Protein AF-A0A4Y2PXP5-F1 (afdb_monomer_lite)

Sequence (107 aa):
MGTLSMPIDEAVETPKCSPGTSNAVSPFNISPVPNIKKRTTTRGRKATRSSLITVSPYKDELTKSLEKSAPKNTSLSVPGVRDRPGGKGGKTKGLQKRKIQPTKRYD

Radius of gyration: 39.09 Å; chains: 1; bounding box: 63×61×105 Å

Organism: Araneus ventricosus (NCBI:txid182803)

Structure (mmCIF, N/CA/C/O backbone):
data_AF-A0A4Y2PXP5-F1
#
_entry.id   AF-A0A4Y2PXP5-F1
#
loop_
_atom_site.group_PDB
_atom_site.id
_atom_site.type_symbol
_atom_site.label_atom_id
_atom_site.label_alt_id
_atom_site.label_comp_id
_atom_site.label_asym_id
_atom_site.label_entity_id
_atom_site.label_seq_id
_atom_site.pdbx_PDB_ins_code
_atom_site.Cartn_x
_atom_site.Cartn_y
_atom_site.Cartn_z
_atom_site.occupancy
_atom_site.B_iso_or_equiv
_atom_site.auth_seq_id
_atom_site.auth_comp_id
_atom_site.auth_asym_id
_atom_site.auth_atom_id
_atom_site.pdbx_PDB_model_num
ATOM 1 N N . MET A 1 1 ? 15.875 41.028 76.603 1.00 53.62 1 MET A N 1
ATOM 2 C CA . MET A 1 1 ? 14.719 40.137 76.374 1.00 53.62 1 MET A CA 1
ATOM 3 C C . MET A 1 1 ? 13.532 41.005 75.992 1.00 53.62 1 MET A C 1
ATOM 5 O O . MET A 1 1 ? 12.916 41.579 76.875 1.00 53.62 1 MET A O 1
ATOM 9 N N . GLY A 1 2 ? 13.285 41.196 74.697 1.00 54.38 2 GLY A N 1
ATOM 10 C CA . GLY A 1 2 ? 12.149 41.972 74.198 1.00 54.38 2 GLY A CA 1
ATOM 11 C C . GLY A 1 2 ? 11.551 41.245 73.002 1.00 54.38 2 GLY A C 1
ATOM 12 O O . GLY A 1 2 ? 12.259 40.976 72.036 1.00 54.38 2 GLY A O 1
ATOM 13 N N . THR A 1 3 ? 10.286 40.854 73.109 1.00 60.94 3 THR A N 1
ATOM 14 C CA . THR A 1 3 ? 9.507 40.199 72.053 1.00 60.94 3 THR A CA 1
ATOM 15 C C . THR A 1 3 ? 8.846 41.266 71.189 1.00 60.94 3 THR A C 1
ATOM 17 O O . THR A 1 3 ? 8.092 42.084 71.710 1.00 60.94 3 THR A O 1
ATOM 20 N N . LEU A 1 4 ? 9.108 41.259 69.883 1.00 59.12 4 LEU A N 1
ATOM 21 C CA . LEU A 1 4 ? 8.376 42.082 68.921 1.00 59.12 4 LEU A CA 1
ATOM 22 C C . LEU A 1 4 ? 7.108 41.327 68.504 1.00 59.12 4 LEU A C 1
ATOM 24 O O . LEU A 1 4 ? 7.195 40.266 67.890 1.00 59.12 4 LEU A O 1
ATOM 28 N N . SER A 1 5 ? 5.936 41.842 68.875 1.00 67.19 5 SER A N 1
ATOM 29 C CA . SER A 1 5 ? 4.636 41.323 68.443 1.00 67.19 5 SER A CA 1
ATOM 30 C C . SER A 1 5 ? 4.293 41.855 67.053 1.00 67.19 5 SER A C 1
ATOM 32 O O . SER A 1 5 ? 4.271 43.068 66.849 1.00 67.19 5 SER A O 1
ATOM 34 N N . MET A 1 6 ? 3.994 40.963 66.108 1.00 73.06 6 MET A N 1
ATOM 35 C CA . MET A 1 6 ? 3.353 41.345 64.849 1.00 73.06 6 MET A CA 1
ATOM 36 C C . MET A 1 6 ? 1.851 41.581 65.081 1.00 73.06 6 MET A C 1
ATOM 38 O O . MET A 1 6 ? 1.231 40.760 65.760 1.00 73.06 6 MET A O 1
ATOM 42 N N . PRO A 1 7 ? 1.248 42.653 64.535 1.00 68.50 7 PRO A N 1
ATOM 43 C CA . PRO A 1 7 ? -0.203 42.791 64.511 1.00 68.50 7 PRO A CA 1
ATOM 44 C C . PRO A 1 7 ? -0.793 41.789 63.509 1.00 68.50 7 PRO A C 1
ATOM 46 O O . PRO A 1 7 ? -0.282 41.632 62.401 1.00 68.50 7 PRO A O 1
ATOM 49 N N . ILE A 1 8 ? -1.844 41.081 63.917 1.00 59.34 8 ILE A N 1
ATOM 50 C CA . ILE A 1 8 ? -2.629 40.212 63.038 1.00 59.34 8 ILE A CA 1
ATOM 51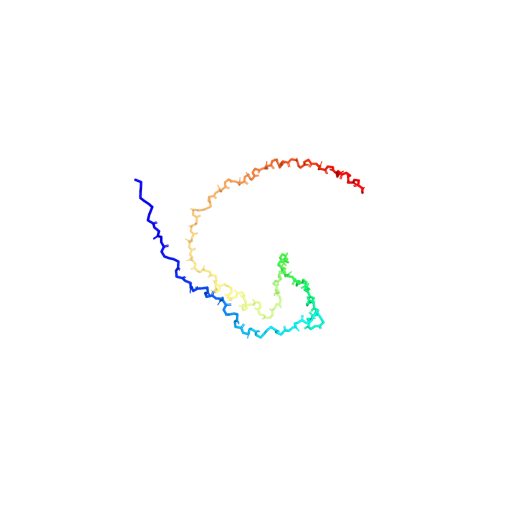 C C . ILE A 1 8 ? -3.807 41.058 62.568 1.00 59.34 8 ILE A C 1
ATOM 53 O O . ILE A 1 8 ? -4.735 41.292 63.338 1.00 59.34 8 ILE A O 1
ATOM 57 N N . ASP A 1 9 ? -3.750 41.537 61.328 1.00 55.88 9 ASP A N 1
ATOM 58 C CA . ASP A 1 9 ? -4.912 42.142 60.690 1.00 55.88 9 ASP A CA 1
ATOM 59 C C . ASP A 1 9 ? -5.933 41.036 60.396 1.00 55.88 9 ASP A C 1
ATOM 61 O O . ASP A 1 9 ? -5.685 40.082 59.653 1.00 55.88 9 ASP A O 1
ATOM 65 N N . GLU A 1 10 ? -7.085 41.150 61.049 1.00 64.94 10 GLU A N 1
ATOM 66 C CA . GLU A 1 10 ? -8.247 40.292 60.881 1.00 64.94 10 GLU A CA 1
ATOM 67 C C . GLU A 1 10 ? -8.883 40.557 59.507 1.00 64.94 10 GLU A C 1
ATOM 69 O O . GLU A 1 10 ? -9.800 41.358 59.353 1.00 64.94 10 GLU A O 1
ATOM 74 N N . ALA A 1 11 ? -8.382 39.881 58.478 1.00 62.53 11 ALA A N 1
ATOM 75 C CA . ALA A 1 11 ? -9.070 39.750 57.200 1.00 62.53 11 ALA A CA 1
ATOM 76 C C . ALA A 1 11 ? -8.926 38.307 56.712 1.00 62.53 11 ALA A C 1
ATOM 78 O O . ALA A 1 11 ? -8.097 37.978 55.864 1.00 62.53 11 ALA A O 1
ATOM 79 N N . VAL A 1 12 ? -9.747 37.418 57.275 1.00 61.94 12 VAL A N 1
ATOM 80 C CA . VAL A 1 12 ? -10.014 36.108 56.674 1.00 61.94 12 VAL A CA 1
ATOM 81 C C . VAL A 1 12 ? -10.808 36.368 55.394 1.00 61.94 12 VAL A C 1
ATOM 83 O O . VAL A 1 12 ? -12.040 36.375 55.387 1.00 61.94 12 VAL A O 1
ATOM 86 N N . GLU A 1 13 ? -10.102 36.619 54.291 1.00 62.75 13 GLU A N 1
ATOM 87 C CA . GLU A 1 13 ? -10.689 36.469 52.966 1.00 62.75 13 GLU A CA 1
ATOM 88 C C . GLU A 1 13 ? -11.073 34.999 52.799 1.00 62.75 13 GLU A C 1
ATOM 90 O O . GLU A 1 13 ? -10.258 34.117 52.530 1.00 62.75 13 GLU A O 1
ATOM 95 N N . THR A 1 14 ? -12.359 34.725 52.993 1.00 65.06 14 THR A N 1
ATOM 96 C CA . THR A 1 14 ? -12.958 33.494 52.493 1.00 65.06 14 THR A CA 1
ATOM 97 C C . THR A 1 14 ? -12.744 33.444 50.977 1.00 65.06 14 THR A C 1
ATOM 99 O O . THR A 1 14 ? -13.080 34.412 50.287 1.00 65.06 14 THR A O 1
ATOM 102 N N . PRO A 1 15 ? -12.215 32.345 50.410 1.00 63.09 15 PRO A N 1
ATOM 103 C CA . PRO A 1 15 ? -12.204 32.191 48.966 1.00 63.09 15 PRO A CA 1
ATOM 104 C C . PRO A 1 15 ? -13.662 32.097 48.510 1.00 63.09 15 PRO A C 1
ATOM 106 O O . PRO A 1 15 ? -14.322 31.072 48.696 1.00 63.09 15 PRO A O 1
ATOM 109 N N . LYS A 1 16 ? -14.200 33.183 47.943 1.00 66.88 16 LYS A N 1
ATOM 110 C CA . LYS A 1 16 ? -15.518 33.157 47.310 1.00 66.88 16 LYS A CA 1
ATOM 111 C C . LYS A 1 16 ? -15.453 32.201 46.125 1.00 66.88 16 LYS A C 1
ATOM 113 O O . LYS A 1 16 ? -14.916 32.533 45.072 1.00 66.88 16 LYS A O 1
ATOM 118 N N . CYS A 1 17 ? -16.006 31.006 46.311 1.00 64.69 17 CYS A N 1
ATOM 119 C CA . CYS A 1 17 ? -16.267 30.079 45.225 1.00 64.69 17 CYS A CA 1
ATOM 120 C C . CYS A 1 17 ? -17.290 30.741 44.296 1.00 64.69 17 CYS A C 1
ATOM 122 O O . CYS A 1 17 ? -18.414 31.042 44.707 1.00 64.69 17 CYS A O 1
ATOM 124 N N . SER A 1 18 ? -16.886 31.023 43.060 1.00 68.56 18 SER A N 1
ATOM 125 C CA . SER A 1 18 ? -17.827 31.408 42.018 1.00 68.56 18 SER A CA 1
ATOM 126 C C . SER A 1 18 ? -18.826 30.260 41.821 1.00 68.56 18 SER A C 1
ATOM 128 O O . SER A 1 18 ? -18.428 29.097 41.925 1.00 68.56 18 SER A O 1
ATOM 130 N N . PRO A 1 19 ? -20.115 30.534 41.538 1.00 63.97 19 PRO A N 1
ATOM 131 C CA . PRO A 1 19 ? -21.054 29.497 41.136 1.00 63.97 19 PRO A CA 1
ATOM 132 C C . PRO A 1 19 ? -20.603 28.955 39.778 1.00 63.97 19 PRO A C 1
ATOM 134 O O . PRO A 1 19 ? -21.034 29.406 38.719 1.00 63.97 19 PRO A O 1
ATOM 137 N N . GLY A 1 20 ? -19.655 28.022 39.794 1.00 65.44 20 GLY A N 1
ATOM 138 C CA . GLY A 1 20 ? -19.353 27.209 38.636 1.00 65.44 20 GLY A CA 1
ATOM 139 C C . GLY A 1 20 ? -20.637 26.483 38.277 1.00 65.44 20 GLY A C 1
ATOM 140 O O . GLY A 1 20 ? -21.287 25.915 39.154 1.00 65.44 20 GLY A O 1
ATOM 141 N N . THR A 1 21 ? -21.031 26.521 37.008 1.00 63.34 21 THR A N 1
ATOM 142 C CA . THR A 1 21 ? -22.147 25.729 36.491 1.00 63.34 21 THR A CA 1
ATOM 143 C C . THR A 1 21 ? -21.756 24.252 36.560 1.00 63.34 21 THR A C 1
ATOM 145 O O . THR A 1 21 ? -21.351 23.644 35.567 1.00 63.34 21 THR A O 1
ATOM 148 N N . SER A 1 22 ? -21.788 23.671 37.753 1.00 64.81 22 SER A N 1
ATOM 149 C CA . SER A 1 22 ? -21.621 22.246 37.964 1.00 64.81 22 SER A CA 1
ATOM 150 C C . SER A 1 22 ? -22.925 21.585 37.542 1.00 64.81 22 SER A C 1
ATOM 152 O O . SER A 1 22 ? -23.807 21.296 38.345 1.00 64.81 22 SER A O 1
ATOM 154 N N . ASN A 1 23 ? -23.079 21.371 36.235 1.00 71.81 23 ASN A N 1
ATOM 155 C CA .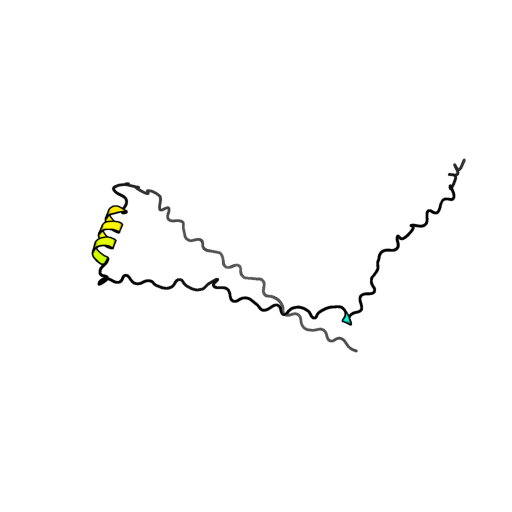 ASN A 1 23 ? -24.136 20.501 35.744 1.00 71.81 23 ASN A CA 1
ATOM 156 C C . ASN A 1 23 ? -23.910 19.131 36.388 1.00 71.81 23 ASN A C 1
ATOM 158 O O . ASN A 1 23 ? -22.860 18.518 36.190 1.00 71.81 23 ASN A O 1
ATOM 162 N N . ALA A 1 24 ? -24.863 18.673 37.196 1.00 78.94 24 ALA A N 1
ATOM 163 C CA . ALA A 1 24 ? -24.814 17.349 37.789 1.00 78.94 24 ALA A CA 1
ATOM 164 C C . ALA A 1 24 ? -24.872 16.311 36.656 1.00 78.94 24 ALA A C 1
ATOM 166 O O . ALA A 1 24 ? -25.930 16.034 36.089 1.00 78.94 24 ALA A O 1
ATOM 167 N N . VAL A 1 25 ? -23.713 15.771 36.270 1.00 81.25 25 VAL A N 1
ATOM 168 C CA . VAL A 1 25 ? -23.625 14.738 35.236 1.00 81.25 25 VAL A CA 1
ATOM 169 C C . VAL A 1 25 ? -23.893 13.394 35.897 1.00 81.25 25 VAL A C 1
ATOM 171 O O . VAL A 1 25 ? -23.041 12.832 36.580 1.00 81.25 25 VAL A O 1
ATOM 174 N N . SER A 1 26 ? -25.105 12.883 35.700 1.00 86.44 26 SER A N 1
ATOM 175 C CA . SER A 1 26 ? -25.442 11.512 36.065 1.00 86.44 26 SER A CA 1
ATOM 176 C C . SER A 1 26 ? -24.617 10.527 35.224 1.00 86.44 26 SER A C 1
ATOM 178 O O . SER A 1 26 ? -24.400 10.796 34.040 1.00 86.44 26 SER A O 1
ATOM 180 N N . PRO A 1 27 ? -24.210 9.361 35.759 1.00 85.06 27 PRO A N 1
ATOM 181 C CA . PRO A 1 27 ? -23.557 8.312 34.971 1.00 85.06 27 PRO A CA 1
ATOM 182 C C . PRO A 1 27 ? -24.357 7.912 33.723 1.00 85.06 27 PRO A C 1
ATOM 184 O O . PRO A 1 27 ? -23.777 7.571 32.696 1.00 85.06 27 PRO A O 1
ATOM 187 N N . PHE A 1 28 ? -25.688 8.019 33.787 1.00 84.25 28 PHE A N 1
ATOM 188 C CA . PHE A 1 28 ? -26.593 7.749 32.667 1.00 84.25 28 PHE A CA 1
ATOM 189 C C . PHE A 1 28 ? -26.537 8.804 31.552 1.00 84.25 28 PHE A C 1
ATOM 191 O O . PHE A 1 28 ? -26.971 8.534 30.437 1.00 84.25 28 PHE A O 1
ATOM 198 N N . ASN A 1 29 ? -25.975 9.985 31.824 1.00 87.88 29 ASN A N 1
ATOM 199 C CA . ASN A 1 29 ? -25.781 11.044 30.831 1.00 87.88 29 ASN A CA 1
ATOM 200 C C . ASN A 1 29 ? -24.507 10.831 29.991 1.00 87.88 29 ASN A C 1
ATOM 202 O O . ASN A 1 29 ? -24.211 11.637 29.111 1.00 87.88 29 ASN A O 1
ATOM 206 N N . ILE A 1 30 ? -23.733 9.775 30.262 1.00 85.88 30 ILE A N 1
ATOM 207 C CA . ILE A 1 30 ? -22.477 9.471 29.574 1.00 85.88 30 ILE A CA 1
ATOM 208 C C . ILE A 1 30 ? -22.750 8.411 28.504 1.00 85.88 30 ILE A C 1
ATOM 210 O O . ILE A 1 30 ? -23.232 7.319 28.799 1.00 85.88 30 ILE A O 1
ATOM 214 N N . SER A 1 31 ? -22.429 8.713 27.245 1.00 84.12 31 SER A N 1
ATOM 215 C CA . SER A 1 31 ? -22.528 7.728 26.165 1.00 84.12 31 SER A CA 1
ATOM 216 C C . SER A 1 31 ? -21.563 6.557 26.402 1.00 84.12 31 SER A C 1
ATOM 218 O O . SER A 1 31 ? -20.454 6.782 26.899 1.00 84.12 31 SER A O 1
ATOM 220 N N . PRO A 1 32 ? -21.912 5.326 25.993 1.00 86.19 32 PRO A N 1
ATOM 221 C CA . PRO A 1 32 ? -21.016 4.185 26.127 1.00 86.19 32 PRO A CA 1
ATOM 222 C C . PRO A 1 32 ? -19.689 4.425 25.398 1.00 86.19 32 PRO A C 1
ATOM 224 O O . PRO A 1 32 ? -19.630 5.110 24.375 1.00 86.19 32 PRO A O 1
ATOM 227 N N . VAL A 1 33 ? -18.616 3.833 25.932 1.00 84.75 33 VAL A N 1
ATOM 228 C CA . VAL A 1 33 ? -17.265 3.962 25.374 1.00 84.75 33 VAL A CA 1
ATOM 229 C C . VAL A 1 33 ? -17.273 3.499 23.911 1.00 84.75 33 VAL A C 1
ATOM 231 O O . VAL A 1 33 ? -17.698 2.372 23.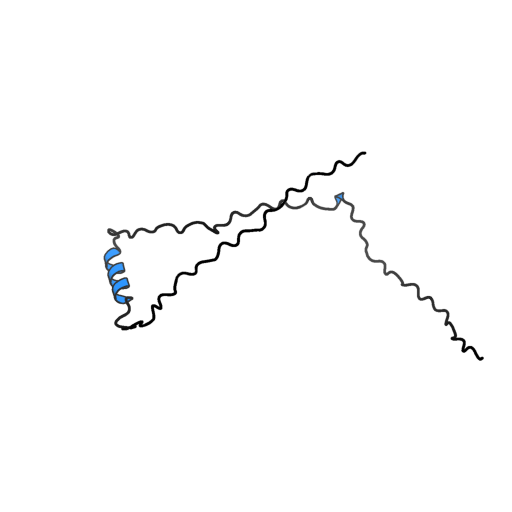634 1.00 84.75 33 VAL A O 1
ATOM 234 N N . PRO A 1 34 ? -16.809 4.328 22.957 1.00 84.38 34 PRO A N 1
ATOM 235 C CA . PRO A 1 34 ? -16.789 3.946 21.554 1.00 84.38 34 PRO A CA 1
ATOM 236 C C . PRO A 1 34 ? -15.914 2.706 21.343 1.00 84.38 34 PRO A C 1
ATOM 238 O O . PRO A 1 34 ? -14.844 2.559 21.935 1.00 84.38 34 PRO A O 1
ATOM 241 N N . ASN A 1 35 ? -16.361 1.803 20.470 1.00 83.88 35 ASN A N 1
ATOM 242 C CA . ASN A 1 35 ? -15.643 0.564 20.187 1.00 83.88 35 ASN A CA 1
ATOM 243 C C . ASN A 1 35 ? -14.350 0.847 19.400 1.00 83.88 35 ASN A C 1
ATOM 245 O O . ASN A 1 35 ? -14.382 1.134 18.199 1.00 83.88 35 ASN A O 1
ATOM 249 N N . ILE A 1 36 ? -13.201 0.726 20.070 1.00 86.25 36 ILE A N 1
ATOM 250 C CA . ILE A 1 36 ? -11.874 0.884 19.464 1.00 86.25 36 ILE A CA 1
ATOM 251 C C . ILE A 1 36 ? -11.512 -0.395 18.697 1.00 86.25 36 ILE A C 1
ATOM 253 O O . ILE A 1 36 ? -10.820 -1.285 19.201 1.00 86.25 36 ILE A O 1
ATOM 257 N N . LYS A 1 37 ? -11.946 -0.483 17.437 1.00 86.69 37 LYS A N 1
ATOM 258 C CA . LYS A 1 37 ? -11.504 -1.550 16.531 1.00 86.69 37 LYS A CA 1
ATOM 259 C C . LYS A 1 37 ? -10.068 -1.294 16.073 1.00 86.69 37 LYS A C 1
ATOM 261 O O . LYS A 1 37 ? -9.711 -0.191 15.659 1.00 86.69 37 LYS A O 1
ATOM 266 N N . LYS A 1 38 ? -9.228 -2.329 16.109 1.00 85.94 38 LYS A N 1
ATOM 267 C CA . LYS A 1 38 ? -7.881 -2.260 15.527 1.00 85.94 38 LYS A CA 1
ATOM 268 C C . LYS A 1 38 ? -7.998 -2.155 14.003 1.00 85.94 38 LYS A C 1
ATOM 270 O O . LYS A 1 38 ? -8.694 -2.948 13.377 1.00 85.94 38 LYS A O 1
ATOM 275 N N . ARG A 1 39 ? -7.308 -1.180 13.404 1.00 86.50 39 ARG A N 1
ATOM 276 C CA . ARG A 1 39 ? -7.232 -1.017 11.946 1.00 86.50 39 ARG A CA 1
ATOM 277 C C . ARG A 1 39 ? -6.238 -2.022 11.365 1.00 86.50 39 ARG A C 1
ATOM 279 O O . ARG A 1 39 ? -5.102 -2.103 11.829 1.00 86.50 39 ARG A O 1
ATOM 286 N N . THR A 1 40 ? -6.637 -2.738 10.318 1.00 85.44 40 THR A N 1
ATOM 287 C CA . THR A 1 40 ? -5.714 -3.558 9.522 1.00 85.44 40 THR A CA 1
ATOM 288 C C . THR A 1 40 ? -4.693 -2.645 8.843 1.00 85.44 40 THR A C 1
ATOM 290 O O . THR A 1 40 ? -5.067 -1.704 8.143 1.00 85.44 40 THR A O 1
ATOM 293 N N . THR A 1 41 ? -3.399 -2.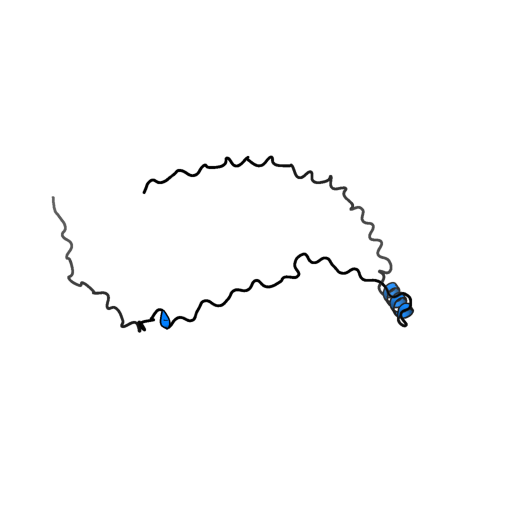897 9.054 1.00 85.56 41 THR A N 1
ATOM 294 C CA . THR A 1 41 ? -2.310 -2.116 8.443 1.00 85.56 41 THR A CA 1
ATOM 295 C C . THR A 1 41 ? -1.590 -2.957 7.392 1.00 85.56 41 THR A C 1
ATOM 297 O O . THR A 1 41 ? -1.373 -4.147 7.591 1.00 85.56 41 THR A O 1
ATOM 300 N N . THR A 1 42 ? -1.178 -2.352 6.277 1.00 85.94 42 THR A N 1
ATOM 301 C CA . THR A 1 42 ? -0.351 -2.994 5.234 1.00 85.94 42 THR A CA 1
ATOM 302 C C . THR A 1 42 ? 1.138 -3.046 5.599 1.00 85.94 42 THR A C 1
ATOM 304 O O . THR A 1 42 ? 1.977 -3.416 4.774 1.00 85.94 42 THR A O 1
ATOM 307 N N . ARG A 1 43 ? 1.489 -2.705 6.847 1.00 88.00 43 ARG A N 1
ATOM 308 C CA . ARG A 1 43 ? 2.864 -2.712 7.348 1.00 88.00 43 ARG A CA 1
ATOM 309 C C . ARG A 1 43 ? 3.380 -4.149 7.417 1.00 88.00 43 ARG A C 1
ATOM 311 O O . ARG A 1 43 ? 2.845 -4.973 8.147 1.00 88.00 43 ARG A O 1
ATOM 318 N N . GLY A 1 44 ? 4.433 -4.437 6.658 1.00 90.62 44 GLY A N 1
ATOM 319 C CA . GLY A 1 44 ? 5.021 -5.778 6.565 1.00 90.62 44 GLY A CA 1
ATOM 320 C C . GLY A 1 44 ? 4.449 -6.651 5.444 1.00 90.62 44 GLY A C 1
ATOM 321 O O . GLY A 1 44 ? 4.955 -7.755 5.233 1.00 90.62 44 GLY A O 1
ATOM 322 N N . ARG A 1 45 ? 3.461 -6.168 4.673 1.00 90.69 45 ARG A N 1
ATOM 323 C CA . ARG A 1 45 ? 3.042 -6.852 3.443 1.00 90.69 45 ARG A CA 1
ATOM 324 C C . ARG A 1 45 ? 4.193 -6.808 2.436 1.00 90.69 45 ARG A C 1
ATOM 326 O O . ARG A 1 45 ? 4.763 -5.749 2.183 1.00 90.69 45 ARG A O 1
ATOM 333 N N . LYS A 1 46 ? 4.553 -7.966 1.882 1.00 87.06 46 LYS A N 1
ATOM 334 C CA . LYS A 1 46 ? 5.596 -8.062 0.854 1.00 87.06 46 LYS A CA 1
ATOM 335 C C . LYS A 1 46 ? 5.143 -7.343 -0.417 1.00 87.06 46 LYS A C 1
ATOM 337 O O . LYS A 1 46 ? 3.957 -7.353 -0.748 1.00 87.06 46 LYS A O 1
ATOM 342 N N . ALA A 1 47 ? 6.093 -6.728 -1.118 1.00 86.56 47 ALA A N 1
ATOM 343 C CA . ALA A 1 47 ? 5.835 -6.151 -2.429 1.00 86.56 47 ALA A CA 1
ATOM 344 C C . ALA A 1 47 ? 5.321 -7.241 -3.381 1.00 86.56 47 ALA A C 1
ATOM 346 O O . ALA A 1 47 ? 5.800 -8.377 -3.359 1.00 86.56 47 ALA A O 1
ATOM 347 N N . THR A 1 48 ? 4.323 -6.899 -4.196 1.00 88.62 48 THR A N 1
ATOM 348 C CA . THR A 1 48 ? 3.843 -7.799 -5.250 1.00 88.62 48 THR A CA 1
ATOM 349 C C . THR A 1 48 ? 4.912 -7.875 -6.336 1.00 88.62 48 THR A C 1
ATOM 351 O O . THR A 1 48 ? 5.480 -6.851 -6.710 1.00 88.62 48 THR A O 1
ATOM 354 N N . ARG A 1 49 ? 5.213 -9.082 -6.826 1.00 85.25 49 ARG A N 1
ATOM 355 C CA . ARG A 1 49 ? 6.119 -9.257 -7.966 1.00 85.25 49 ARG A CA 1
ATOM 356 C C . ARG A 1 49 ? 5.401 -8.766 -9.223 1.00 85.25 49 ARG A C 1
ATOM 358 O O . ARG A 1 49 ? 4.318 -9.258 -9.525 1.00 85.25 49 ARG A O 1
ATOM 365 N N . SER A 1 50 ? 5.982 -7.805 -9.930 1.00 81.69 50 SER A N 1
ATOM 366 C CA . SER A 1 50 ? 5.524 -7.412 -11.263 1.00 81.69 50 SER A CA 1
ATOM 367 C C . SER A 1 50 ? 6.131 -8.336 -12.323 1.00 81.69 50 SER A C 1
ATOM 369 O O . SER A 1 50 ? 7.203 -8.911 -12.126 1.00 81.69 50 SER A O 1
ATOM 371 N N . SER A 1 51 ? 5.437 -8.492 -13.448 1.00 77.75 51 SER A N 1
ATOM 372 C CA . SER A 1 51 ? 5.968 -9.129 -14.655 1.00 77.75 51 SER A CA 1
ATOM 373 C C . SER A 1 51 ? 5.886 -8.136 -15.814 1.00 77.75 51 SER A C 1
ATOM 375 O O . SER A 1 51 ? 4.939 -7.353 -15.893 1.00 77.75 51 SER A O 1
ATOM 377 N N . LEU A 1 52 ? 6.906 -8.124 -16.675 1.00 72.56 52 LEU A N 1
ATOM 378 C CA . LEU A 1 52 ? 6.893 -7.355 -17.919 1.00 72.56 52 LEU A CA 1
ATOM 379 C C . LEU A 1 52 ? 6.116 -8.148 -18.971 1.00 72.56 52 LEU A C 1
ATOM 381 O O . LEU A 1 52 ? 6.478 -9.279 -19.289 1.00 72.56 52 LEU A O 1
ATOM 385 N N . ILE A 1 53 ? 5.056 -7.551 -19.513 1.00 75.00 53 ILE A N 1
ATOM 386 C CA . ILE A 1 53 ? 4.258 -8.153 -20.584 1.00 75.00 53 ILE A CA 1
ATOM 387 C C . ILE A 1 53 ? 5.011 -7.940 -21.903 1.00 75.00 53 ILE A C 1
ATOM 389 O O . ILE A 1 53 ? 4.974 -6.859 -22.488 1.00 75.00 53 ILE A O 1
ATOM 393 N N . THR A 1 54 ? 5.729 -8.968 -22.357 1.00 69.38 54 THR A N 1
ATOM 394 C CA . THR A 1 54 ? 6.629 -8.914 -23.526 1.00 69.38 54 THR A CA 1
ATOM 395 C C . THR A 1 54 ? 5.911 -8.826 -24.874 1.00 69.38 54 THR A C 1
ATOM 397 O O . THR A 1 54 ? 6.540 -8.447 -25.858 1.00 69.38 54 THR A O 1
ATOM 400 N N . VAL A 1 55 ? 4.612 -9.140 -24.922 1.00 78.69 55 VAL A N 1
ATOM 401 C CA . VAL A 1 55 ? 3.765 -9.103 -26.135 1.00 78.69 55 VAL A CA 1
ATOM 402 C C . VAL A 1 55 ? 2.793 -7.911 -26.105 1.00 78.69 55 VAL A C 1
ATOM 404 O O . VAL A 1 55 ? 1.777 -7.885 -26.788 1.00 78.69 55 VAL A O 1
ATOM 407 N N . SER A 1 56 ? 3.073 -6.910 -25.270 1.00 74.19 56 SER A N 1
ATOM 408 C CA . SER A 1 56 ? 2.273 -5.687 -25.220 1.00 74.19 56 SER A CA 1
ATOM 409 C C . SER A 1 56 ? 2.398 -4.910 -26.541 1.00 74.19 56 SER A C 1
ATOM 411 O O . SER A 1 56 ? 3.523 -4.736 -27.016 1.00 74.19 56 SER A O 1
ATOM 413 N N . PRO A 1 57 ? 1.302 -4.354 -27.097 1.00 77.75 57 PRO A N 1
ATOM 414 C CA . PRO A 1 57 ? 1.355 -3.467 -28.267 1.00 77.75 57 PRO A CA 1
ATOM 415 C C . PRO A 1 57 ? 2.217 -2.208 -28.040 1.00 77.75 57 PRO A C 1
ATOM 417 O O . PRO A 1 57 ? 2.535 -1.502 -28.988 1.00 77.75 57 PRO A O 1
ATOM 420 N N . TYR A 1 58 ? 2.631 -1.947 -26.795 1.00 79.06 58 TYR A N 1
ATOM 421 C CA . TYR A 1 58 ? 3.479 -0.827 -26.385 1.00 79.06 58 TYR A CA 1
ATOM 422 C C . TYR A 1 58 ? 4.946 -1.238 -26.110 1.00 79.06 58 TYR A C 1
ATOM 424 O O . TYR A 1 58 ? 5.744 -0.441 -25.618 1.00 79.06 58 TYR A O 1
ATOM 432 N N . LYS A 1 59 ? 5.333 -2.492 -26.396 1.00 80.94 59 LYS A N 1
ATOM 433 C CA . LYS A 1 59 ? 6.678 -3.026 -26.104 1.00 80.94 59 LYS A CA 1
ATOM 434 C C . LYS A 1 59 ? 7.787 -2.178 -26.736 1.00 80.94 59 LYS A C 1
ATOM 436 O O . LYS A 1 59 ? 8.735 -1.817 -26.045 1.00 80.94 59 LYS A O 1
ATOM 441 N N . ASP A 1 60 ? 7.649 -1.842 -28.015 1.00 84.00 60 ASP A N 1
ATOM 442 C CA . ASP A 1 60 ? 8.695 -1.129 -28.756 1.00 84.00 60 ASP A CA 1
ATOM 443 C C . ASP A 1 60 ? 8.802 0.347 -28.351 1.00 84.00 60 ASP A C 1
ATOM 445 O O . ASP A 1 60 ? 9.863 0.955 -28.470 1.00 84.00 60 ASP A O 1
ATOM 449 N N . GLU A 1 61 ? 7.718 0.939 -27.853 1.00 86.94 61 GLU A N 1
ATOM 450 C CA . GLU A 1 61 ? 7.732 2.300 -27.317 1.00 86.94 61 GLU A CA 1
ATOM 451 C C . GLU A 1 61 ? 8.355 2.337 -25.912 1.00 86.94 61 GLU A C 1
ATOM 453 O O . GLU A 1 61 ? 9.169 3.218 -25.616 1.00 86.94 61 GLU A O 1
ATOM 458 N N . LEU A 1 62 ? 8.086 1.320 -25.079 1.00 80.62 62 LEU A N 1
ATOM 459 C CA . LEU A 1 62 ? 8.746 1.143 -23.780 1.00 80.62 62 LEU A CA 1
ATOM 460 C C . LEU A 1 62 ? 10.253 0.987 -23.909 1.00 80.62 62 LEU A C 1
ATOM 462 O O . LEU A 1 62 ? 10.982 1.676 -23.195 1.00 80.62 62 LEU A O 1
ATOM 466 N N . THR A 1 63 ? 10.728 0.103 -24.787 1.00 84.56 63 THR A N 1
ATOM 467 C CA . THR A 1 63 ? 12.168 -0.140 -24.949 1.00 84.56 63 THR A CA 1
ATOM 468 C C . THR A 1 63 ? 12.881 1.125 -25.411 1.00 84.56 63 THR A C 1
ATOM 470 O O . THR A 1 63 ? 13.858 1.531 -24.784 1.00 84.56 63 THR A O 1
ATOM 473 N N . LYS A 1 64 ? 12.322 1.836 -26.397 1.00 86.94 64 LYS A N 1
ATOM 474 C CA . LYS A 1 64 ? 12.844 3.135 -26.853 1.00 86.94 64 LYS A CA 1
ATOM 475 C C . LYS A 1 64 ? 12.864 4.180 -25.736 1.00 86.94 64 LYS A C 1
ATOM 477 O O . LYS A 1 64 ? 13.829 4.935 -25.617 1.00 86.94 64 LYS A O 1
ATOM 482 N N . SER A 1 65 ? 11.821 4.243 -24.904 1.00 87.00 65 SER A N 1
ATOM 483 C CA . SER A 1 65 ? 11.770 5.179 -23.771 1.00 87.00 65 SER A CA 1
ATOM 484 C C . SER A 1 65 ? 12.830 4.861 -22.710 1.00 87.00 65 SER A C 1
ATOM 486 O O . SER A 1 65 ? 13.490 5.773 -22.208 1.00 87.00 65 SER A O 1
ATOM 488 N N . LEU A 1 66 ? 13.052 3.572 -22.429 1.00 84.94 66 LEU A N 1
ATOM 489 C CA . LEU A 1 66 ? 14.040 3.100 -21.468 1.00 84.94 66 LEU A CA 1
ATOM 490 C C . LEU A 1 66 ? 15.453 3.422 -21.961 1.00 84.94 66 LEU A C 1
ATOM 492 O O . LEU A 1 66 ? 16.224 4.027 -21.223 1.00 84.94 66 LEU A O 1
ATOM 496 N N . GLU A 1 67 ? 15.758 3.110 -23.221 1.00 83.94 67 GLU A N 1
ATOM 497 C CA . GLU A 1 67 ? 17.035 3.432 -23.872 1.00 83.94 67 GLU A CA 1
ATOM 498 C C . GLU A 1 67 ? 17.293 4.942 -23.928 1.00 83.94 67 GLU A C 1
ATOM 500 O O . GLU A 1 67 ? 18.423 5.394 -23.744 1.00 83.94 67 GLU A O 1
ATOM 505 N N . LYS A 1 68 ? 16.243 5.748 -24.124 1.00 87.50 68 LYS A N 1
ATOM 506 C CA . LYS A 1 68 ? 16.335 7.213 -24.092 1.00 87.50 68 LYS A CA 1
ATOM 507 C C . LYS A 1 68 ? 16.606 7.754 -22.685 1.00 87.50 68 LYS A C 1
ATOM 509 O O . LYS A 1 68 ? 17.311 8.752 -22.556 1.00 87.50 68 LYS A O 1
ATOM 514 N N . SER A 1 69 ? 16.032 7.121 -21.662 1.00 80.56 69 SER A N 1
ATOM 515 C CA . SER A 1 69 ? 16.210 7.488 -20.249 1.00 80.56 69 SER A CA 1
ATOM 516 C C . SER A 1 69 ? 17.478 6.909 -19.617 1.00 80.56 69 SER A C 1
ATOM 518 O O . SER A 1 69 ? 17.876 7.342 -18.535 1.00 80.56 69 SER A O 1
ATOM 520 N N . ALA A 1 70 ? 18.114 5.937 -20.279 1.00 80.06 70 ALA A N 1
ATOM 521 C CA . ALA A 1 70 ? 19.352 5.347 -19.813 1.00 80.06 70 ALA A CA 1
ATOM 522 C C . ALA A 1 70 ? 20.444 6.431 -19.761 1.00 80.06 70 ALA A C 1
ATOM 524 O O . ALA A 1 70 ? 20.581 7.217 -20.706 1.00 80.06 70 ALA A O 1
ATOM 525 N N . PRO A 1 71 ? 21.215 6.507 -18.665 1.00 77.38 71 PRO A N 1
ATOM 526 C CA . PRO A 1 71 ? 22.215 7.548 -18.493 1.00 77.38 71 PRO A CA 1
ATOM 527 C C . PRO A 1 71 ? 23.283 7.422 -19.583 1.00 77.38 71 PRO A C 1
ATOM 529 O O . PRO A 1 71 ? 24.082 6.485 -19.597 1.00 77.38 71 PRO A O 1
ATOM 532 N N . LYS A 1 72 ? 23.289 8.380 -20.515 1.00 71.69 72 LYS A N 1
ATOM 533 C CA . LYS A 1 72 ? 24.308 8.498 -21.559 1.00 71.69 72 LYS A CA 1
ATOM 534 C C . LYS A 1 72 ? 25.594 8.969 -20.904 1.00 71.69 72 LYS A C 1
ATOM 536 O O . LYS A 1 72 ? 25.780 10.157 -20.678 1.00 71.69 72 LYS A O 1
ATOM 541 N N . ASN A 1 73 ? 26.460 8.011 -20.603 1.00 67.38 73 ASN A N 1
ATOM 542 C CA . ASN A 1 73 ? 27.841 8.232 -20.206 1.00 67.38 73 ASN A CA 1
ATOM 543 C C . ASN A 1 73 ? 27.964 9.106 -18.953 1.00 67.38 73 ASN A C 1
ATOM 545 O O . ASN A 1 73 ? 28.289 10.288 -19.003 1.00 67.38 73 ASN A O 1
ATOM 549 N N . THR A 1 74 ? 27.803 8.493 -17.790 1.00 52.25 74 THR A N 1
ATOM 550 C CA . THR A 1 74 ? 28.587 8.950 -16.645 1.00 52.25 74 THR A CA 1
ATOM 551 C C . THR A 1 74 ? 29.402 7.765 -16.188 1.00 52.25 74 THR A C 1
ATOM 553 O O . THR A 1 74 ? 28.890 6.840 -15.563 1.00 52.25 74 THR A O 1
ATOM 556 N N . SER A 1 75 ? 30.682 7.771 -16.551 1.00 62.66 75 SER A N 1
ATOM 557 C CA . SER A 1 75 ? 31.701 6.943 -15.923 1.00 62.66 75 SER A CA 1
ATOM 558 C C . SER A 1 75 ? 31.825 7.367 -14.458 1.00 62.66 75 SER A C 1
ATOM 560 O O . SER A 1 75 ? 32.770 8.049 -14.068 1.00 62.66 75 SER A O 1
ATOM 562 N N . LEU A 1 76 ? 30.855 6.993 -13.627 1.00 60.31 76 LEU A N 1
ATOM 563 C CA . LEU A 1 76 ? 31.063 6.940 -12.192 1.00 60.31 76 LEU A CA 1
ATOM 564 C C . LEU A 1 76 ? 31.893 5.683 -11.945 1.00 60.31 76 LEU A C 1
ATOM 566 O O . LEU A 1 76 ? 31.378 4.620 -11.612 1.00 60.31 76 LEU A O 1
ATOM 570 N N . SER A 1 77 ? 33.201 5.807 -12.174 1.00 60.09 77 SER A N 1
ATOM 571 C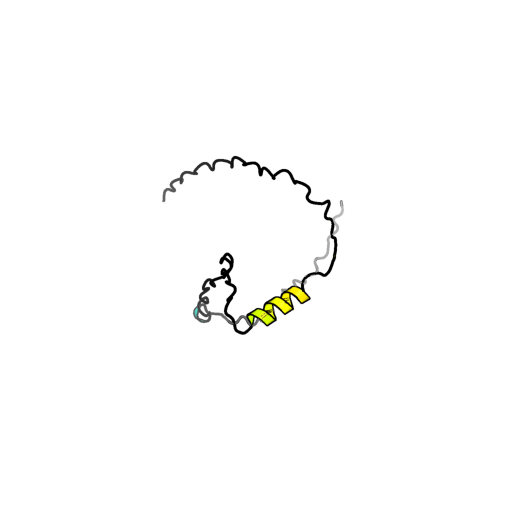 CA . SER A 1 77 ? 34.162 4.990 -11.449 1.00 60.09 77 SER A CA 1
ATOM 572 C C . SER A 1 77 ? 33.827 5.160 -9.970 1.00 60.09 77 SER A C 1
ATOM 574 O O . SER A 1 77 ? 33.938 6.258 -9.425 1.00 60.09 77 SER A O 1
ATOM 576 N N . VAL A 1 78 ? 33.336 4.099 -9.338 1.00 56.66 78 VAL A N 1
ATOM 577 C CA . VAL A 1 78 ? 33.157 4.055 -7.890 1.00 56.66 78 VAL A CA 1
ATOM 578 C C . VAL A 1 78 ? 34.319 3.241 -7.321 1.00 56.66 78 VAL A C 1
ATOM 580 O O . VAL A 1 78 ? 34.170 2.032 -7.144 1.00 56.66 78 VAL A O 1
ATOM 583 N N . PRO A 1 79 ? 35.474 3.841 -6.972 1.00 59.00 79 PRO A N 1
ATOM 584 C CA . PRO A 1 79 ? 36.396 3.198 -6.053 1.00 59.00 79 PRO A CA 1
ATOM 585 C C . PRO A 1 79 ? 35.862 3.467 -4.643 1.00 59.00 79 PRO A C 1
ATOM 587 O O . PRO A 1 79 ? 36.277 4.392 -3.951 1.00 59.00 79 PRO A O 1
ATOM 590 N N . GLY A 1 80 ? 34.837 2.714 -4.248 1.00 56.94 80 GLY A N 1
ATOM 591 C CA . GLY A 1 80 ? 34.114 2.997 -3.006 1.00 56.94 80 GLY A CA 1
ATOM 592 C C . GLY A 1 80 ? 33.324 1.838 -2.419 1.00 56.94 80 GLY A C 1
ATOM 593 O O . GLY A 1 80 ? 32.646 2.029 -1.410 1.00 56.94 80 GLY A O 1
ATOM 594 N N . VAL A 1 81 ? 33.422 0.632 -2.987 1.00 55.62 81 VAL A N 1
ATOM 595 C CA . VAL A 1 81 ? 32.983 -0.583 -2.293 1.00 55.62 81 VAL A CA 1
ATOM 596 C C . VAL A 1 81 ? 34.038 -0.893 -1.235 1.00 55.62 81 VAL A C 1
ATOM 598 O O . VAL A 1 81 ? 34.975 -1.649 -1.455 1.00 55.62 81 VAL A O 1
ATOM 601 N N . ARG A 1 82 ? 33.930 -0.231 -0.079 1.00 53.66 82 ARG A N 1
ATOM 602 C CA . ARG A 1 82 ? 34.593 -0.717 1.129 1.00 53.66 82 ARG A CA 1
ATOM 603 C C . ARG A 1 82 ? 33.861 -1.986 1.537 1.00 53.66 82 ARG A C 1
ATOM 605 O O . ARG A 1 82 ? 32.697 -1.899 1.941 1.00 53.66 82 ARG A O 1
ATOM 612 N N . ASP A 1 83 ? 34.547 -3.120 1.467 1.00 58.19 83 ASP A N 1
ATOM 613 C CA . ASP A 1 83 ? 34.173 -4.330 2.190 1.00 58.19 83 ASP A CA 1
ATOM 614 C C . ASP A 1 83 ? 34.088 -3.981 3.678 1.00 58.19 83 ASP A C 1
ATOM 616 O O . ASP A 1 83 ? 35.081 -3.950 4.405 1.00 58.19 83 ASP A O 1
ATOM 620 N N . ARG A 1 84 ? 32.889 -3.621 4.142 1.00 64.19 84 ARG A N 1
ATOM 621 C CA . ARG A 1 84 ? 32.631 -3.477 5.571 1.00 64.19 84 ARG A CA 1
ATOM 622 C C . ARG A 1 84 ? 32.649 -4.889 6.147 1.00 64.19 84 ARG A C 1
ATOM 624 O O . ARG A 1 84 ? 31.779 -5.678 5.771 1.00 64.19 84 ARG A O 1
ATOM 631 N N . PRO A 1 85 ? 33.590 -5.228 7.045 1.00 60.16 85 PRO A N 1
ATOM 632 C CA . PRO A 1 85 ? 33.588 -6.541 7.659 1.00 60.16 85 PRO A CA 1
ATOM 633 C C . PRO A 1 85 ? 32.265 -6.700 8.405 1.00 60.16 85 PRO A C 1
ATOM 635 O O . PRO A 1 85 ? 31.850 -5.819 9.164 1.00 60.16 85 PRO A O 1
ATOM 638 N N . GLY A 1 86 ? 31.574 -7.801 8.104 1.00 57.16 86 GLY A N 1
ATOM 639 C CA . GLY A 1 86 ? 30.240 -8.100 8.597 1.00 57.16 86 GLY A CA 1
ATOM 640 C C . GLY A 1 86 ? 30.135 -7.859 10.097 1.00 57.16 86 GLY A C 1
ATOM 641 O O . GLY A 1 86 ? 30.887 -8.429 10.889 1.00 57.16 86 GLY A O 1
ATOM 642 N N . GLY A 1 87 ? 29.185 -7.004 10.474 1.00 52.53 87 GLY A N 1
ATOM 643 C CA . GLY A 1 87 ? 28.849 -6.745 11.863 1.00 52.53 87 GLY A CA 1
ATOM 644 C C . GLY A 1 87 ? 28.402 -8.039 12.529 1.00 52.53 87 GLY A C 1
ATOM 645 O O . GLY A 1 87 ? 27.239 -8.430 12.436 1.00 52.53 87 GLY A O 1
ATOM 646 N N . LYS A 1 88 ? 29.330 -8.710 13.215 1.00 61.81 88 LYS A N 1
ATOM 647 C CA . LYS A 1 88 ? 29.020 -9.740 14.202 1.00 61.81 88 LYS A CA 1
ATOM 648 C C . LYS A 1 88 ? 28.305 -9.047 15.360 1.00 61.81 88 LYS A C 1
ATOM 650 O O . LYS A 1 88 ? 28.932 -8.617 16.322 1.00 61.81 88 LYS A O 1
ATOM 655 N N . GLY A 1 89 ? 26.985 -8.913 15.243 1.00 58.34 89 GLY A N 1
ATOM 656 C CA . GLY A 1 89 ? 26.120 -8.558 16.360 1.00 58.34 89 GLY A CA 1
ATOM 657 C C . GLY A 1 89 ? 26.285 -9.618 17.442 1.00 58.34 89 GLY A C 1
ATOM 658 O O . GLY A 1 89 ? 25.814 -10.746 17.291 1.00 58.34 89 GLY A O 1
ATOM 659 N N . GLY A 1 90 ? 27.033 -9.280 18.491 1.00 65.31 90 GLY A N 1
ATOM 660 C CA . GLY A 1 90 ? 27.289 -10.163 19.617 1.00 65.31 90 GLY A CA 1
ATOM 661 C C . GLY A 1 90 ? 25.974 -10.652 20.216 1.00 65.31 90 GLY A C 1
ATOM 662 O O . GLY A 1 90 ? 25.118 -9.858 20.600 1.00 65.31 90 GLY A O 1
ATOM 663 N N . LYS A 1 91 ? 25.809 -11.976 20.300 1.00 63.91 91 LYS A N 1
ATOM 664 C CA . LYS A 1 91 ? 24.762 -12.590 21.116 1.00 63.91 91 LYS A CA 1
ATOM 665 C C . LYS A 1 91 ? 25.027 -12.220 22.572 1.00 63.91 91 LYS A C 1
ATOM 667 O O . LYS A 1 91 ? 25.885 -12.824 23.212 1.00 63.91 91 LYS A O 1
ATOM 672 N N . THR A 1 92 ? 24.278 -11.274 23.120 1.00 67.88 92 THR A N 1
ATOM 673 C CA . THR A 1 92 ? 24.186 -11.141 24.571 1.00 67.88 92 THR A CA 1
ATOM 674 C C . THR A 1 92 ? 23.397 -12.336 25.104 1.00 67.88 92 THR A C 1
ATOM 676 O O . THR A 1 92 ? 22.250 -12.582 24.725 1.00 67.88 92 THR A O 1
ATOM 679 N N . LYS A 1 93 ? 24.034 -13.142 25.961 1.00 65.44 93 LYS A N 1
ATOM 680 C CA . LYS A 1 93 ? 23.347 -14.160 26.763 1.00 65.44 93 LYS A CA 1
ATOM 681 C C . LYS A 1 93 ? 22.442 -13.405 27.740 1.00 65.44 93 LYS A C 1
ATOM 683 O O . LYS A 1 93 ? 22.911 -12.896 28.750 1.00 65.44 93 LYS A O 1
ATOM 688 N N . GLY A 1 94 ? 21.168 -13.260 27.382 1.00 64.50 94 GLY A N 1
ATOM 689 C CA . GLY A 1 94 ? 20.173 -12.601 28.222 1.00 64.50 94 GL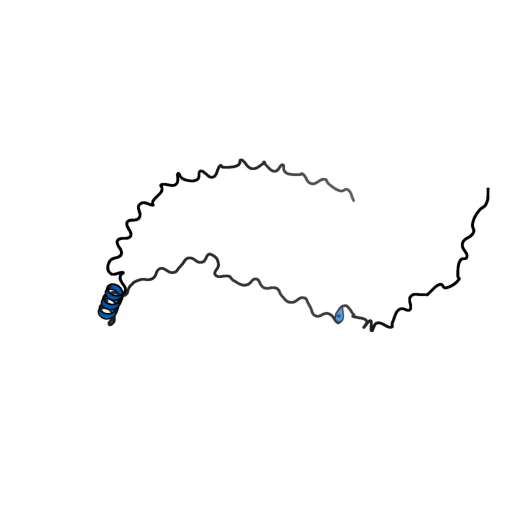Y A CA 1
ATOM 690 C C . GLY A 1 94 ? 20.076 -13.260 29.600 1.00 64.50 94 GLY A C 1
ATOM 691 O O . GLY A 1 94 ? 20.128 -14.485 29.719 1.00 64.50 94 GLY A O 1
ATOM 692 N N . LEU A 1 95 ? 19.941 -12.425 30.630 1.00 68.06 95 LEU A N 1
ATOM 693 C CA . LEU A 1 95 ? 19.758 -12.819 32.024 1.00 68.06 95 LEU A CA 1
ATOM 694 C C . LEU A 1 95 ? 18.555 -13.775 32.138 1.00 68.06 95 LEU A C 1
ATOM 696 O O . LEU A 1 95 ? 17.438 -13.419 31.755 1.00 68.06 95 LEU A O 1
ATOM 700 N N . GLN A 1 96 ? 18.766 -14.993 32.644 1.00 67.31 96 GLN A N 1
ATOM 701 C CA . GLN A 1 96 ? 17.673 -15.947 32.844 1.00 67.31 96 GLN A CA 1
ATOM 702 C C . GLN A 1 96 ? 16.732 -15.414 33.931 1.00 67.31 96 GLN A C 1
ATOM 704 O O . GLN A 1 96 ? 17.091 -15.356 35.108 1.00 67.31 96 GLN A O 1
ATOM 709 N N . LYS A 1 97 ? 15.517 -15.015 33.534 1.00 66.94 97 LYS A N 1
ATOM 710 C CA . LYS A 1 97 ? 14.439 -14.664 34.466 1.00 66.94 97 LYS A CA 1
ATOM 711 C C . LYS A 1 97 ? 14.188 -15.843 35.409 1.00 66.94 97 LYS A C 1
ATOM 713 O O . LYS A 1 97 ? 13.750 -16.904 34.968 1.00 66.94 97 LYS A O 1
ATOM 718 N N . ARG A 1 98 ? 14.415 -15.646 36.709 1.00 70.25 98 ARG A N 1
ATOM 719 C CA . ARG A 1 98 ? 13.935 -16.577 37.738 1.00 70.25 98 ARG A CA 1
ATOM 720 C C . ARG A 1 98 ? 12.409 -16.470 37.816 1.00 70.25 98 ARG A C 1
ATOM 722 O O . ARG A 1 98 ? 11.867 -15.367 37.839 1.00 70.25 98 ARG A O 1
ATOM 729 N N . LYS A 1 99 ? 11.717 -17.613 37.816 1.00 64.75 99 LYS A N 1
ATOM 730 C CA . LYS A 1 99 ? 10.261 -17.673 37.997 1.00 64.75 99 LYS A CA 1
ATOM 731 C C . LYS A 1 99 ? 9.938 -17.370 39.459 1.00 64.75 99 LYS A C 1
ATOM 733 O O . LYS A 1 99 ? 10.379 -18.094 40.346 1.00 64.75 99 LYS A O 1
ATOM 738 N N . ILE A 1 100 ? 9.190 -16.300 39.692 1.00 71.25 100 ILE A N 1
ATOM 739 C CA . ILE A 1 100 ? 8.650 -15.966 41.011 1.00 71.25 100 ILE A CA 1
ATOM 740 C C . ILE A 1 100 ? 7.452 -16.892 41.256 1.00 71.25 100 ILE A C 1
ATOM 742 O O . ILE A 1 100 ? 6.561 -16.980 40.412 1.00 71.25 100 ILE A O 1
ATOM 746 N N . GLN A 1 101 ? 7.470 -17.619 42.374 1.00 69.19 101 GLN A N 1
ATOM 747 C CA . GLN A 1 101 ? 6.365 -18.472 42.818 1.00 69.19 101 GLN A CA 1
ATOM 748 C C . GLN A 1 101 ? 5.283 -17.604 43.483 1.00 69.19 101 GLN A C 1
ATOM 750 O O . GLN A 1 101 ? 5.631 -16.663 44.200 1.00 69.19 101 GLN A O 1
ATOM 755 N N . PRO A 1 102 ? 3.989 -17.894 43.277 1.00 68.75 102 PRO A N 1
ATOM 756 C CA . PRO A 1 102 ? 2.914 -17.142 43.907 1.00 68.75 102 PRO A CA 1
ATOM 757 C C . PRO A 1 102 ? 2.844 -17.461 45.406 1.00 68.75 102 PRO A C 1
ATOM 759 O O . PRO A 1 102 ? 2.640 -18.607 45.806 1.00 68.75 102 PRO A O 1
ATOM 762 N N . THR A 1 103 ? 2.999 -16.441 46.246 1.00 70.00 103 THR A N 1
ATOM 763 C CA . THR A 1 103 ? 2.744 -16.539 47.685 1.00 70.00 103 THR A CA 1
ATOM 764 C C . THR A 1 103 ? 1.238 -16.608 47.917 1.00 70.00 103 THR A C 1
ATOM 766 O O . THR A 1 103 ? 0.502 -15.709 47.506 1.00 70.00 103 THR A O 1
ATOM 769 N N . LYS A 1 104 ? 0.772 -17.681 48.569 1.00 64.50 104 LYS A N 1
ATOM 770 C CA . LYS A 1 104 ? -0.626 -17.788 48.997 1.00 64.50 104 LYS A CA 1
ATOM 771 C C . LYS A 1 104 ? -0.933 -16.678 50.002 1.00 64.50 104 LYS A C 1
ATOM 773 O O . LYS A 1 104 ? -0.188 -16.498 50.963 1.00 64.50 104 LYS A O 1
ATOM 778 N N . ARG A 1 105 ? -2.026 -15.956 49.769 1.00 60.75 105 ARG A N 1
ATOM 779 C CA . ARG A 1 105 ? -2.673 -15.122 50.783 1.00 60.75 105 ARG A CA 1
ATOM 780 C C . ARG A 1 105 ? -3.716 -16.000 51.470 1.00 60.75 105 ARG A C 1
ATOM 782 O O . ARG A 1 105 ? -4.447 -16.695 50.771 1.00 60.75 105 ARG A O 1
ATOM 789 N N . TYR A 1 106 ? -3.698 -16.036 52.797 1.00 60.62 106 TYR A N 1
ATOM 790 C CA . TYR A 1 106 ? -4.807 -16.584 53.573 1.00 60.62 106 TYR A CA 1
ATOM 791 C C . TYR A 1 106 ? -5.874 -15.490 53.702 1.00 60.62 106 TYR A C 1
ATOM 793 O O . TYR A 1 106 ? -5.501 -14.316 53.799 1.00 60.62 106 TYR A O 1
ATOM 801 N N . ASP A 1 107 ? -7.142 -15.896 53.610 1.00 68.94 107 ASP A N 1
ATOM 802 C CA . ASP A 1 107 ? -8.328 -15.036 53.736 1.00 68.94 107 ASP A CA 1
ATOM 803 C C . ASP A 1 107 ? -8.496 -14.478 55.157 1.00 68.94 107 ASP A C 1
ATOM 805 O O . ASP A 1 107 ? -8.167 -15.210 56.124 1.00 68.94 107 ASP A O 1
#

Secondary structure (DSSP, 8-state):
----PPP-------------------GGGSPPPP--PPPP--TTPPPPPP---TT-TTHHHHHHHHHHHS--------TT---PPP----------PPPPPPPPPP-

Foldseek 3Di:
DDDDDDDDDPDPPDPPDDPDPPPPCDPVNDDPDDDDDDDDDCVPPDDDDDDDPCPDPCNVVVVVVVVVPPDDDDPPPPPDPDPPPDPPPDPDPDDDDDDDDDDDDDD

pLDDT: mean 72.27, std 11.19, range [52.25, 90.69]